Protein AF-A0A349K2Y4-F1 (afdb_monomer)

Foldseek 3Di:
DVLLVVVLVVVVCCCVVVVNVLDADEAEAQEPQDDDPVNVVNNVSRLCSQVVDLRHYYAYQPPFAWDDDPNDTDRDNDGDPVSVVQRVVLRVVQNVCSVVVHDGDSVRRDD

Secondary structure (DSSP, 8-state):
-HHHHHHHHHHHHHHHHTT-TT--EEEEPP-SS--SHHHHHHHHHHHHHHHHSTTEEEE--TTS-EEEETTEEEE-SS--HHHHHHHHHHHHHHHHHHHTTPPPPTTS---

Structure (mmCIF, N/CA/C/O backbone):
data_AF-A0A349K2Y4-F1
#
_entry.id   AF-A0A349K2Y4-F1
#
loop_
_atom_site.group_PDB
_atom_site.id
_atom_site.type_symbol
_atom_site.label_atom_id
_atom_site.label_alt_id
_atom_site.label_comp_id
_atom_site.label_asym_id
_atom_site.label_entity_id
_atom_site.label_seq_id
_atom_site.pdbx_PDB_ins_code
_atom_site.Cartn_x
_atom_site.Cartn_y
_atom_site.Cartn_z
_atom_site.occupancy
_atom_site.B_iso_or_equiv
_atom_site.auth_seq_id
_atom_site.auth_comp_id
_atom_site.auth_asym_id
_atom_site.auth_atom_id
_atom_site.pdbx_PDB_model_num
ATOM 1 N N . ALA A 1 1 ? 5.258 14.517 6.619 1.00 65.19 1 ALA A N 1
ATOM 2 C CA . ALA A 1 1 ? 5.218 15.006 5.220 1.00 65.19 1 ALA A CA 1
ATOM 3 C C . ALA A 1 1 ? 3.767 15.081 4.756 1.00 65.19 1 ALA A C 1
ATOM 5 O O . ALA A 1 1 ? 2.965 14.299 5.253 1.00 65.19 1 ALA A O 1
ATOM 6 N N . ALA A 1 2 ? 3.440 15.961 3.802 1.00 90.44 2 ALA A N 1
ATOM 7 C CA . ALA A 1 2 ? 2.064 16.189 3.337 1.00 90.44 2 ALA A CA 1
ATOM 8 C C . ALA A 1 2 ? 1.323 14.908 2.895 1.00 90.44 2 ALA A C 1
ATOM 10 O O . ALA A 1 2 ? 0.111 14.820 3.060 1.00 90.44 2 ALA A O 1
ATOM 11 N N . TYR A 1 3 ? 2.038 13.893 2.390 1.00 96.62 3 TYR A N 1
ATOM 12 C CA . TYR A 1 3 ? 1.440 12.626 1.955 1.00 96.62 3 TYR A CA 1
ATOM 13 C C . TYR A 1 3 ? 0.782 11.840 3.102 1.00 96.62 3 TYR A C 1
ATOM 15 O O . TYR A 1 3 ? -0.351 11.390 2.960 1.00 96.62 3 TYR A O 1
ATOM 23 N N . GLU A 1 4 ? 1.471 11.685 4.239 1.00 97.44 4 GLU A N 1
ATOM 24 C CA . GLU A 1 4 ? 0.961 10.920 5.389 1.00 97.44 4 GLU A CA 1
ATOM 25 C C . GLU A 1 4 ? -0.336 11.533 5.929 1.00 97.44 4 GLU A C 1
ATOM 27 O O . GLU A 1 4 ? -1.336 10.837 6.096 1.00 97.44 4 GLU A O 1
ATOM 32 N N . GLU A 1 5 ? -0.324 12.847 6.161 1.00 97.56 5 GLU A N 1
ATOM 33 C CA . GLU A 1 5 ? -1.476 13.595 6.667 1.00 97.56 5 GLU A CA 1
ATOM 34 C C . GLU A 1 5 ? -2.642 13.561 5.674 1.00 97.56 5 GLU A C 1
ATOM 36 O O . GLU A 1 5 ? -3.782 13.297 6.064 1.00 97.56 5 GLU A O 1
ATOM 41 N N . SER A 1 6 ? -2.356 13.739 4.380 1.00 98.19 6 SER A N 1
ATOM 42 C CA . SER A 1 6 ? -3.374 13.677 3.326 1.00 98.19 6 SER A CA 1
ATOM 43 C C . SER A 1 6 ? -4.009 12.290 3.235 1.00 98.19 6 SER A C 1
ATOM 45 O O . SER A 1 6 ? -5.228 12.180 3.123 1.00 98.19 6 SER A O 1
ATOM 47 N N . MET A 1 7 ? -3.214 11.219 3.339 1.00 98.25 7 MET A N 1
ATOM 48 C CA . MET A 1 7 ? -3.723 9.847 3.303 1.00 98.25 7 MET A CA 1
ATOM 49 C C . MET A 1 7 ? -4.563 9.518 4.546 1.00 98.25 7 MET A C 1
ATOM 51 O O . MET A 1 7 ? -5.652 8.960 4.416 1.00 98.25 7 MET A O 1
ATOM 55 N N . LYS A 1 8 ? -4.113 9.914 5.747 1.00 98.31 8 LYS A N 1
ATOM 56 C CA . LYS A 1 8 ? -4.899 9.771 6.989 1.00 98.31 8 LYS A CA 1
ATOM 57 C C . LYS A 1 8 ? -6.228 10.527 6.894 1.00 98.31 8 LYS A C 1
ATOM 59 O O . LYS A 1 8 ? -7.271 9.979 7.247 1.00 98.31 8 LYS A O 1
ATOM 64 N N . THR A 1 9 ? -6.201 11.744 6.354 1.00 98.31 9 THR A N 1
ATOM 65 C CA . THR A 1 9 ? -7.397 12.570 6.135 1.00 98.31 9 THR A CA 1
ATOM 66 C C . THR A 1 9 ? -8.355 11.924 5.136 1.00 98.31 9 THR A C 1
ATOM 68 O O . THR A 1 9 ? -9.553 11.853 5.402 1.00 98.31 9 THR A O 1
ATOM 71 N N . LEU A 1 10 ? -7.847 11.384 4.023 1.00 98.50 10 LEU A N 1
ATOM 72 C CA . LEU A 1 10 ? -8.656 10.654 3.044 1.00 98.50 10 LEU A CA 1
ATOM 73 C C . LEU A 1 10 ? -9.372 9.458 3.686 1.00 98.50 10 LEU A C 1
ATOM 75 O O . LEU A 1 10 ? -10.582 9.313 3.527 1.00 98.50 10 LEU A O 1
ATOM 79 N N . ILE A 1 11 ? -8.650 8.626 4.440 1.00 98.62 11 ILE A N 1
ATOM 80 C CA . ILE A 1 11 ? -9.223 7.453 5.116 1.00 98.62 11 ILE A CA 1
ATOM 81 C C . ILE A 1 11 ? -10.293 7.881 6.131 1.00 98.62 11 ILE A C 1
ATOM 83 O O . ILE A 1 11 ? -11.373 7.287 6.175 1.00 98.62 11 ILE A O 1
ATOM 87 N N . ALA A 1 12 ? -10.027 8.924 6.924 1.00 98.50 12 ALA A N 1
ATOM 88 C CA . ALA A 1 12 ? -10.984 9.457 7.892 1.00 98.50 12 ALA A CA 1
ATOM 89 C C . ALA A 1 12 ? -12.261 9.983 7.215 1.00 98.50 12 ALA A C 1
ATOM 91 O O . ALA A 1 12 ? -13.366 9.660 7.659 1.00 98.50 12 ALA A O 1
ATOM 92 N N . ASN A 1 13 ? -12.118 10.725 6.113 1.00 98.69 13 ASN A N 1
ATOM 93 C CA . ASN A 1 13 ? -13.246 11.228 5.331 1.00 98.69 13 ASN A CA 1
ATOM 94 C C . ASN A 1 13 ? -14.063 10.080 4.731 1.00 98.69 13 ASN A C 1
ATOM 96 O O . ASN A 1 13 ? -15.276 10.054 4.908 1.00 98.69 13 ASN A O 1
ATOM 100 N N . LEU A 1 14 ? -13.423 9.068 4.132 1.00 98.69 14 LEU A N 1
ATOM 101 C CA . LEU A 1 14 ? -14.131 7.901 3.593 1.00 98.69 14 LEU A CA 1
ATOM 102 C C . LEU A 1 14 ? -14.916 7.152 4.678 1.00 98.69 14 LEU A C 1
ATOM 104 O O . LEU A 1 14 ? -16.081 6.819 4.473 1.00 98.69 14 LEU A O 1
ATOM 108 N N . ARG A 1 15 ? -14.324 6.926 5.858 1.00 98.69 15 ARG A N 1
ATOM 109 C CA . ARG A 1 15 ? -15.026 6.297 6.992 1.00 98.69 15 ARG A CA 1
ATOM 110 C C . ARG A 1 15 ? -16.251 7.098 7.428 1.00 98.69 15 ARG A C 1
ATOM 112 O O . ARG A 1 15 ? -17.290 6.506 7.716 1.00 98.69 15 ARG A O 1
ATOM 119 N N . LYS A 1 16 ? -16.130 8.426 7.491 1.00 98.62 16 LYS A N 1
ATOM 120 C CA . LYS A 1 16 ? -17.219 9.330 7.875 1.00 98.62 16 LYS A CA 1
ATOM 121 C C . LYS A 1 16 ? -18.328 9.343 6.823 1.00 98.62 16 LYS A C 1
ATOM 123 O O . LYS A 1 16 ? -19.48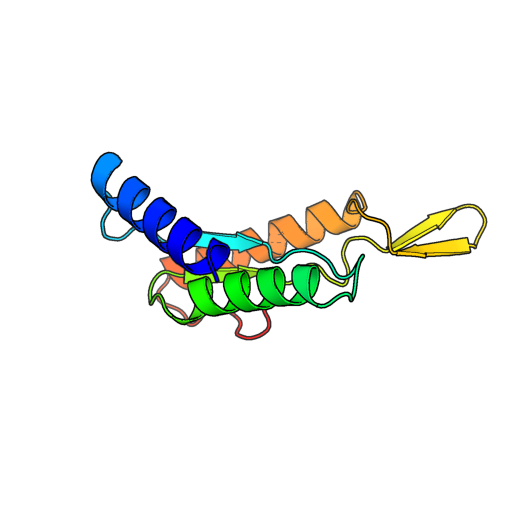3 9.083 7.156 1.00 98.62 16 LYS A O 1
ATOM 128 N N . ASP A 1 17 ? -17.976 9.619 5.57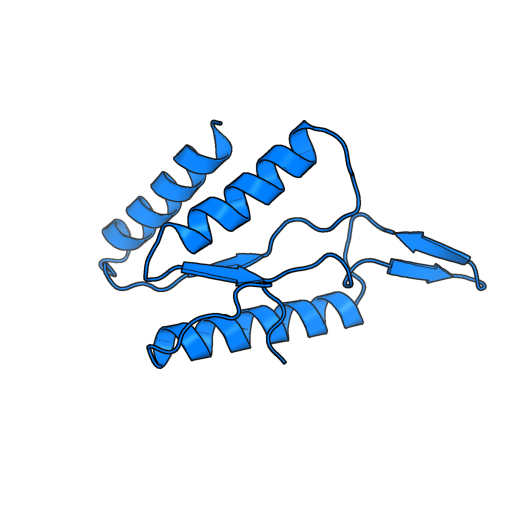4 1.00 98.75 17 ASP A N 1
ATOM 129 C CA . ASP A 1 17 ? -18.931 9.889 4.499 1.00 98.75 17 ASP A CA 1
ATOM 130 C C . ASP A 1 17 ? -19.672 8.616 4.069 1.00 98.75 17 ASP A C 1
ATOM 132 O O . ASP A 1 17 ? -20.871 8.657 3.795 1.00 98.75 17 ASP A O 1
ATOM 136 N N . LEU A 1 18 ? -19.001 7.459 4.122 1.00 98.56 18 LEU A N 1
ATOM 137 C CA . LEU A 1 18 ? -19.619 6.149 3.891 1.00 98.56 18 LEU A CA 1
ATOM 138 C C . LEU A 1 18 ? -20.315 5.576 5.137 1.00 98.56 18 LEU A C 1
ATOM 140 O O . LEU A 1 18 ? -20.848 4.469 5.080 1.00 98.56 18 LEU A O 1
ATOM 144 N N . LYS A 1 19 ? -20.309 6.296 6.271 1.00 98.44 19 LYS A N 1
ATOM 145 C CA . LYS A 1 19 ? -20.836 5.833 7.570 1.00 98.44 19 LYS A CA 1
ATOM 146 C C . LYS A 1 19 ? -20.264 4.470 7.994 1.00 98.44 19 LYS A C 1
ATOM 148 O O . LYS A 1 19 ? -20.959 3.642 8.580 1.00 98.44 19 LYS A O 1
ATOM 153 N N . ALA A 1 20 ? -18.983 4.248 7.714 1.00 98.25 20 ALA A N 1
ATOM 154 C CA . ALA A 1 20 ? -18.273 2.994 7.934 1.00 98.25 20 ALA A CA 1
ATOM 155 C C . ALA A 1 20 ? -17.058 3.197 8.865 1.00 98.25 20 ALA A C 1
ATOM 157 O O . ALA A 1 20 ? -15.913 3.042 8.434 1.00 98.25 20 ALA A O 1
ATOM 158 N N . PRO A 1 21 ? -17.254 3.515 10.162 1.00 97.19 21 PRO A N 1
ATOM 159 C CA . PRO A 1 21 ? -16.146 3.773 11.091 1.00 97.19 21 PRO A CA 1
ATOM 160 C C . PRO A 1 21 ? -15.222 2.559 11.290 1.00 97.19 21 PRO A C 1
ATOM 162 O O . PRO A 1 21 ? -14.052 2.721 11.623 1.00 97.19 21 PRO A O 1
ATOM 165 N N . GLY A 1 22 ? -15.731 1.343 11.058 1.00 97.19 22 GLY A N 1
ATOM 166 C CA . GLY A 1 22 ? -14.970 0.092 11.114 1.00 97.19 22 GLY A CA 1
ATOM 167 C C . GLY A 1 22 ? -14.337 -0.339 9.789 1.00 97.19 22 GLY A C 1
ATOM 168 O O . GLY A 1 22 ? -13.888 -1.479 9.703 1.00 97.19 22 GLY A O 1
ATOM 169 N N . MET A 1 23 ? -14.335 0.515 8.756 1.00 98.50 23 MET A N 1
ATOM 170 C CA . MET A 1 23 ? -13.786 0.169 7.445 1.00 98.50 23 MET A CA 1
ATOM 171 C C . MET A 1 23 ? -12.293 -0.165 7.550 1.00 98.50 23 MET A C 1
ATOM 173 O O . MET A 1 23 ? -11.471 0.675 7.943 1.00 98.50 23 MET A O 1
ATOM 177 N N . ASN A 1 24 ? -11.975 -1.400 7.166 1.00 98.69 24 ASN A N 1
ATOM 178 C CA . ASN A 1 24 ? -10.618 -1.867 6.924 1.00 98.69 24 ASN A CA 1
ATOM 179 C C . ASN A 1 24 ? -10.086 -1.277 5.614 1.00 98.69 24 ASN A C 1
ATOM 181 O O . ASN A 1 24 ? -10.855 -1.055 4.678 1.00 98.69 24 ASN A O 1
ATOM 185 N N . PHE A 1 25 ? -8.776 -1.075 5.520 1.00 98.81 25 PHE A N 1
ATOM 186 C CA . PHE A 1 25 ? -8.127 -0.669 4.275 1.00 98.81 25 PHE A CA 1
ATOM 187 C C . PHE A 1 25 ? -6.795 -1.395 4.085 1.00 98.81 25 PHE A C 1
ATOM 189 O O . PHE A 1 25 ? -6.137 -1.786 5.049 1.00 98.81 25 PHE A O 1
ATOM 196 N N . VAL A 1 26 ? -6.387 -1.551 2.825 1.00 98.81 26 VAL A N 1
ATOM 197 C CA . VAL A 1 26 ? -5.076 -2.097 2.463 1.00 98.81 26 VAL A CA 1
ATOM 198 C C . VAL A 1 26 ? -4.412 -1.161 1.459 1.00 98.81 26 VAL A C 1
ATOM 200 O O . VAL A 1 26 ? -4.998 -0.857 0.423 1.00 98.81 26 VAL A O 1
ATOM 203 N N . ILE A 1 27 ? -3.198 -0.699 1.760 1.00 98.81 27 ILE A N 1
ATOM 204 C CA . ILE A 1 27 ? -2.411 0.165 0.869 1.00 98.81 27 ILE A CA 1
ATOM 205 C C . ILE A 1 27 ? -1.437 -0.693 0.056 1.00 98.81 27 ILE A C 1
ATOM 207 O O . ILE A 1 27 ? -0.643 -1.440 0.622 1.00 98.81 27 ILE A O 1
ATOM 211 N N . GLY A 1 28 ? -1.436 -0.561 -1.270 1.00 98.56 28 GLY A N 1
ATOM 212 C CA . GLY A 1 28 ? -0.299 -1.008 -2.077 1.00 98.56 28 GLY A CA 1
ATOM 213 C C . GLY A 1 28 ? 0.837 -0.001 -1.964 1.00 98.56 28 GLY A C 1
ATOM 214 O O . GLY A 1 28 ? 0.650 1.158 -2.338 1.00 98.56 28 GLY A O 1
ATOM 215 N N . ARG A 1 29 ? 1.994 -0.412 -1.435 1.00 98.31 29 ARG A N 1
ATOM 216 C CA . ARG A 1 29 ? 3.168 0.468 -1.401 1.00 98.31 29 ARG A CA 1
ATOM 217 C C . ARG A 1 29 ? 3.664 0.703 -2.834 1.00 98.31 29 ARG A C 1
ATOM 219 O O . ARG A 1 29 ? 3.548 -0.194 -3.667 1.00 98.31 29 ARG A O 1
ATOM 226 N N . LEU A 1 30 ? 4.206 1.883 -3.136 1.00 97.44 30 LEU A N 1
ATOM 227 C CA . LEU A 1 30 ? 4.920 2.120 -4.399 1.00 97.44 30 LEU A CA 1
ATOM 228 C C . LEU A 1 30 ? 6.036 1.078 -4.583 1.00 97.44 30 LEU A C 1
ATOM 230 O O . LEU A 1 30 ? 6.705 0.745 -3.601 1.00 97.44 30 LEU A O 1
ATOM 234 N N . CYS A 1 31 ? 6.243 0.606 -5.820 1.00 97.25 31 CYS A N 1
ATOM 235 C CA . CYS A 1 31 ? 7.315 -0.337 -6.171 1.00 97.25 31 CYS A CA 1
ATOM 236 C C . CYS A 1 31 ? 8.705 0.295 -6.050 1.00 97.25 31 CYS A C 1
ATOM 238 O O . CYS A 1 31 ? 8.849 1.472 -5.705 1.00 97.25 31 CYS A O 1
ATOM 240 N N . ASP A 1 32 ? 9.744 -0.500 -6.270 1.00 97.31 32 ASP A N 1
ATOM 241 C CA . ASP A 1 32 ? 11.153 -0.146 -6.074 1.00 97.31 32 ASP A CA 1
ATOM 242 C C . ASP A 1 32 ? 11.812 0.547 -7.279 1.00 97.31 32 ASP A C 1
ATOM 244 O O . ASP A 1 32 ? 13.017 0.784 -7.256 1.00 97.31 32 ASP A O 1
ATOM 248 N N . HIS A 1 33 ? 11.022 0.956 -8.282 1.00 97.31 33 HIS A N 1
ATOM 249 C CA . HIS A 1 33 ? 11.512 1.592 -9.513 1.00 97.31 33 HIS A CA 1
ATOM 250 C C . HIS A 1 33 ? 12.471 2.761 -9.305 1.00 97.31 33 HIS A C 1
ATOM 252 O O . HIS A 1 33 ? 13.450 2.908 -10.039 1.00 97.31 33 HIS A O 1
ATOM 258 N N . LEU A 1 34 ? 12.207 3.596 -8.304 1.00 96.38 34 LEU A N 1
ATOM 259 C CA . LEU A 1 34 ? 13.074 4.709 -7.943 1.00 96.38 34 LEU A CA 1
ATOM 260 C C . LEU A 1 34 ? 13.557 4.548 -6.501 1.00 96.38 34 LEU A C 1
ATOM 262 O O . LEU A 1 34 ? 12.859 4.013 -5.646 1.00 96.38 34 LEU A O 1
ATOM 266 N N . SER A 1 35 ? 14.752 5.065 -6.217 1.00 93.44 35 SER A N 1
ATOM 267 C CA . SER A 1 35 ? 15.381 4.990 -4.889 1.00 93.44 35 SER A CA 1
ATOM 268 C C . SER A 1 35 ? 15.738 6.359 -4.300 1.00 93.44 35 SER A C 1
ATOM 270 O O . SER A 1 35 ? 16.421 6.443 -3.279 1.00 93.44 35 SER A O 1
ATOM 272 N N . HIS A 1 36 ? 15.279 7.453 -4.917 1.00 96.12 36 HIS A N 1
ATOM 273 C CA . HIS A 1 36 ? 15.557 8.801 -4.423 1.00 96.12 36 HIS A CA 1
ATOM 274 C C . HIS A 1 36 ? 14.713 9.153 -3.186 1.00 96.12 36 HIS A C 1
ATOM 276 O O . HIS A 1 36 ? 13.651 8.582 -2.932 1.00 96.12 36 HIS A O 1
ATOM 282 N N . GLN A 1 37 ? 15.169 10.158 -2.432 1.00 96.44 37 GLN A N 1
ATOM 283 C CA . GLN A 1 37 ? 14.618 10.528 -1.122 1.00 96.44 37 GLN A CA 1
ATOM 284 C C . GLN A 1 37 ? 13.094 10.718 -1.123 1.00 96.44 37 GLN A C 1
ATOM 286 O O . GLN A 1 37 ? 12.412 10.212 -0.240 1.00 96.44 37 GLN A O 1
ATOM 291 N N . GLN A 1 38 ? 12.547 11.434 -2.108 1.00 95.88 38 GLN A N 1
ATOM 292 C CA . GLN A 1 38 ? 11.105 11.700 -2.178 1.00 95.88 38 GLN A CA 1
ATOM 293 C C . GLN A 1 38 ? 10.272 10.435 -2.442 1.00 95.88 38 GLN A C 1
ATOM 295 O O . GLN A 1 38 ? 9.200 10.293 -1.860 1.00 95.88 38 GLN A O 1
ATOM 300 N N . TRP A 1 39 ? 10.764 9.507 -3.269 1.00 97.38 39 TRP A N 1
ATOM 301 C CA . TRP A 1 39 ? 10.082 8.239 -3.537 1.00 97.38 39 TRP A CA 1
ATOM 302 C C . TRP A 1 39 ? 10.026 7.375 -2.276 1.00 97.38 39 TRP A C 1
ATOM 304 O O . TRP A 1 39 ? 8.956 6.923 -1.864 1.00 97.38 39 TRP A O 1
ATOM 314 N N . ASN A 1 40 ? 11.167 7.247 -1.595 1.00 96.88 40 ASN A N 1
ATOM 315 C CA . ASN A 1 40 ? 11.258 6.512 -0.336 1.00 96.88 40 ASN A CA 1
ATOM 316 C C . ASN A 1 40 ? 10.423 7.167 0.770 1.00 96.88 40 ASN A C 1
ATOM 318 O O . ASN A 1 40 ? 9.729 6.465 1.494 1.00 96.88 40 ASN A O 1
ATOM 322 N N . ALA A 1 41 ? 10.374 8.501 0.838 1.00 97.31 41 ALA A N 1
ATOM 323 C CA . ALA A 1 41 ? 9.533 9.202 1.806 1.00 97.31 41 ALA A CA 1
ATOM 324 C C . ALA A 1 41 ? 8.034 8.885 1.633 1.00 97.31 41 ALA A C 1
ATOM 326 O O . ALA A 1 41 ? 7.308 8.792 2.623 1.00 97.31 41 ALA A O 1
ATOM 327 N N . VAL A 1 42 ? 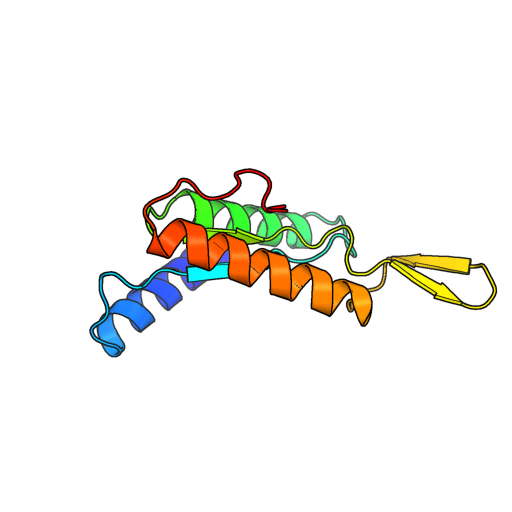7.556 8.698 0.395 1.00 97.88 42 VAL A N 1
ATOM 328 C CA . VAL A 1 42 ? 6.174 8.256 0.140 1.00 97.88 42 VAL A CA 1
ATOM 329 C C . VAL A 1 42 ? 5.990 6.782 0.507 1.00 97.88 42 VAL A C 1
ATOM 331 O O . VAL A 1 42 ? 5.001 6.452 1.161 1.00 97.88 42 VAL A O 1
ATOM 334 N N . ARG A 1 43 ? 6.943 5.908 0.151 1.00 98.12 43 ARG A N 1
ATOM 335 C CA . ARG A 1 43 ? 6.931 4.480 0.527 1.00 98.12 43 ARG A CA 1
ATOM 336 C C . ARG A 1 43 ? 6.845 4.299 2.044 1.00 98.12 43 ARG A C 1
ATOM 338 O O . ARG A 1 43 ? 5.991 3.554 2.523 1.00 98.12 43 ARG A O 1
ATOM 345 N N . ASP A 1 44 ? 7.667 5.027 2.793 1.00 98.06 44 ASP A N 1
ATOM 346 C CA . ASP A 1 44 ? 7.691 4.993 4.256 1.00 98.06 44 ASP A CA 1
ATOM 347 C C . ASP A 1 44 ? 6.376 5.510 4.842 1.00 98.06 44 ASP A C 1
ATOM 349 O O . ASP A 1 44 ? 5.805 4.886 5.737 1.00 98.06 44 ASP A O 1
ATOM 353 N N . ALA A 1 45 ? 5.840 6.608 4.296 1.00 98.50 45 ALA A N 1
ATOM 354 C CA . ALA A 1 45 ? 4.549 7.139 4.717 1.00 98.50 45 ALA A CA 1
ATOM 355 C C . ALA A 1 45 ? 3.405 6.138 4.474 1.00 98.50 45 ALA A C 1
ATOM 357 O O . ALA A 1 45 ? 2.567 5.959 5.352 1.00 98.50 45 ALA A O 1
ATOM 358 N N . GLN A 1 46 ? 3.368 5.450 3.329 1.00 98.69 46 GLN A N 1
ATOM 359 C CA . GLN A 1 46 ? 2.353 4.429 3.029 1.00 98.69 46 GLN A CA 1
ATOM 360 C C . GLN A 1 46 ? 2.373 3.280 4.047 1.00 98.69 46 GLN A C 1
ATOM 362 O O . GLN A 1 46 ? 1.323 2.906 4.572 1.00 98.69 46 GLN A O 1
ATOM 367 N N . VAL A 1 47 ? 3.563 2.758 4.365 1.00 98.69 47 VAL A N 1
ATOM 368 C CA . VAL A 1 47 ? 3.735 1.701 5.375 1.00 98.69 47 VAL A CA 1
ATOM 369 C C . VAL A 1 47 ? 3.345 2.210 6.761 1.00 98.69 47 VAL A C 1
ATOM 371 O O . VAL A 1 47 ? 2.625 1.531 7.492 1.00 98.69 47 VAL A O 1
ATOM 374 N N . LYS A 1 48 ? 3.773 3.425 7.122 1.00 98.50 48 LYS A N 1
ATOM 375 C CA . LYS A 1 48 ? 3.473 4.025 8.423 1.00 98.50 48 LYS A CA 1
ATOM 376 C C . LYS A 1 48 ? 1.973 4.240 8.625 1.00 98.50 48 LYS A C 1
ATOM 378 O O . LYS A 1 48 ? 1.455 3.859 9.667 1.00 98.50 48 LYS A O 1
ATOM 383 N N . VAL A 1 49 ? 1.265 4.800 7.640 1.00 98.62 49 VAL A N 1
ATOM 384 C CA . VAL A 1 49 ? -0.195 5.002 7.714 1.00 98.62 49 VAL A CA 1
ATOM 385 C C . VAL A 1 49 ? -0.921 3.681 7.948 1.00 98.62 49 VAL A C 1
ATOM 387 O O . VAL A 1 49 ? -1.823 3.630 8.778 1.00 98.62 49 VAL A O 1
ATOM 390 N N . ALA A 1 50 ? -0.524 2.620 7.243 1.00 98.62 50 ALA A N 1
ATOM 391 C CA . ALA A 1 50 ? -1.116 1.301 7.421 1.00 98.62 50 ALA A CA 1
ATOM 392 C C . ALA A 1 50 ? -0.828 0.703 8.807 1.00 98.62 50 ALA A C 1
ATOM 394 O O . ALA A 1 50 ? -1.732 0.146 9.415 1.00 98.62 50 ALA A O 1
ATOM 395 N N . ASN A 1 51 ? 0.404 0.829 9.309 1.00 98.38 51 ASN A N 1
ATOM 396 C CA . ASN A 1 51 ? 0.805 0.257 10.599 1.00 98.38 51 ASN A CA 1
ATOM 397 C C . ASN A 1 51 ? 0.265 1.033 11.813 1.00 98.38 51 ASN A C 1
ATOM 399 O O . ASN A 1 51 ? 0.057 0.436 12.867 1.00 98.38 51 ASN A O 1
ATOM 403 N N . ASP A 1 52 ? 0.066 2.347 11.686 1.00 97.94 52 ASP A N 1
ATOM 404 C CA . ASP A 1 52 ? -0.463 3.201 12.758 1.00 97.94 52 ASP A CA 1
ATOM 405 C C . ASP A 1 52 ? -1.977 3.003 12.990 1.00 97.94 52 ASP A C 1
ATOM 407 O O . ASP A 1 52 ? -2.495 3.422 14.026 1.00 97.94 52 ASP A O 1
ATOM 411 N N . ASP A 1 53 ? -2.709 2.422 12.032 1.00 98.19 53 ASP A N 1
ATOM 412 C CA . ASP A 1 53 ? -4.160 2.237 12.109 1.00 98.19 53 ASP A CA 1
ATOM 413 C C . ASP A 1 53 ? -4.509 0.765 12.401 1.00 98.19 53 ASP A C 1
ATOM 415 O O . ASP A 1 53 ? -4.124 -0.119 11.636 1.00 98.19 53 ASP A O 1
ATOM 419 N N . PRO A 1 54 ? -5.289 0.453 13.455 1.00 97.12 54 PRO A N 1
ATOM 420 C CA . PRO A 1 54 ? -5.633 -0.931 13.804 1.00 97.12 54 PRO A CA 1
ATOM 421 C C . PRO A 1 54 ? -6.503 -1.649 12.755 1.00 97.12 54 PRO A C 1
ATOM 423 O O . PRO A 1 54 ? -6.729 -2.853 12.862 1.00 97.12 54 PRO A O 1
ATOM 426 N N . ARG A 1 55 ? -7.030 -0.924 11.764 1.00 98.31 55 ARG A N 1
ATOM 427 C CA . ARG A 1 55 ? -7.820 -1.439 10.634 1.00 98.31 55 ARG A CA 1
ATOM 428 C C . ARG A 1 55 ? -7.033 -1.369 9.315 1.00 98.31 55 ARG A C 1
ATOM 430 O O . ARG A 1 55 ? -7.622 -1.547 8.246 1.00 98.31 55 ARG A O 1
ATOM 437 N N . GLY A 1 56 ? -5.744 -1.044 9.380 1.00 98.56 56 GLY A N 1
ATOM 438 C CA . GLY A 1 56 ? -4.858 -0.876 8.239 1.00 98.56 56 GLY A CA 1
ATOM 439 C C . GLY A 1 56 ? -3.959 -2.085 7.998 1.00 98.56 56 GLY A C 1
ATOM 440 O O . GLY A 1 56 ? -3.532 -2.785 8.915 1.00 98.56 56 GLY A O 1
ATOM 441 N N . ALA A 1 57 ? -3.651 -2.322 6.728 1.00 98.81 57 ALA A N 1
ATOM 442 C CA . ALA A 1 57 ? -2.570 -3.198 6.294 1.00 98.81 57 ALA A CA 1
ATOM 443 C C . ALA A 1 57 ? -1.924 -2.637 5.023 1.00 98.81 57 ALA A C 1
ATOM 445 O O . ALA A 1 57 ? -2.438 -1.706 4.397 1.00 98.81 57 ALA A O 1
ATOM 446 N N . TRP A 1 58 ? -0.795 -3.210 4.618 1.00 98.88 58 TRP A N 1
ATOM 447 C CA . TRP A 1 58 ? -0.130 -2.842 3.373 1.00 98.88 58 TRP A CA 1
ATOM 448 C C . TRP A 1 58 ? 0.372 -4.073 2.619 1.00 98.88 58 TRP A C 1
ATOM 450 O O . TRP A 1 58 ? 0.565 -5.141 3.206 1.00 98.88 58 TRP A O 1
ATOM 460 N N . ALA A 1 59 ? 0.553 -3.927 1.311 1.00 98.81 59 ALA A N 1
ATOM 461 C CA . ALA A 1 59 ? 1.126 -4.938 0.438 1.00 98.81 59 ALA A CA 1
ATOM 462 C C . ALA A 1 59 ? 2.417 -4.408 -0.196 1.00 98.81 59 ALA A C 1
ATOM 464 O O . ALA A 1 59 ? 2.457 -3.292 -0.720 1.00 98.81 59 ALA A O 1
ATOM 465 N N . ASP A 1 60 ? 3.458 -5.227 -0.123 1.00 98.69 60 ASP A N 1
ATOM 466 C CA . ASP A 1 60 ? 4.745 -5.010 -0.769 1.00 98.69 60 ASP A CA 1
ATOM 467 C C . ASP A 1 60 ? 4.637 -5.306 -2.270 1.00 98.69 60 ASP A C 1
ATOM 469 O O . ASP A 1 60 ? 3.888 -6.200 -2.681 1.00 98.69 60 ASP A O 1
ATOM 473 N N . THR A 1 61 ? 5.367 -4.544 -3.080 1.00 98.44 61 THR A N 1
ATOM 474 C CA . THR A 1 61 ? 5.281 -4.562 -4.550 1.00 98.44 61 THR A CA 1
ATOM 475 C C . THR A 1 61 ? 6.654 -4.558 -5.227 1.00 98.44 61 THR A C 1
ATOM 477 O O . THR A 1 61 ? 6.723 -4.448 -6.448 1.00 98.44 61 THR A O 1
ATOM 480 N N . ASP A 1 62 ? 7.744 -4.701 -4.470 1.00 98.06 62 ASP A N 1
ATOM 481 C CA . ASP A 1 62 ? 9.111 -4.582 -5.006 1.00 98.06 62 ASP A CA 1
ATOM 482 C C . ASP A 1 62 ? 9.472 -5.716 -5.983 1.00 98.06 62 ASP A C 1
ATOM 484 O O . ASP A 1 62 ? 10.385 -5.589 -6.777 1.00 98.06 62 ASP A O 1
ATOM 488 N N . ASP A 1 63 ? 8.756 -6.838 -5.947 1.00 97.25 63 ASP A N 1
ATOM 489 C CA . ASP A 1 63 ? 8.959 -7.993 -6.829 1.00 97.25 63 ASP A CA 1
ATOM 490 C C . ASP A 1 63 ? 7.875 -8.107 -7.917 1.00 97.25 63 ASP A C 1
ATOM 492 O O . ASP A 1 63 ? 7.575 -9.201 -8.396 1.00 97.25 63 ASP A O 1
ATOM 496 N N . THR A 1 64 ? 7.249 -6.986 -8.297 1.00 98.12 64 THR A N 1
ATOM 497 C CA . THR A 1 64 ? 6.095 -6.986 -9.221 1.00 98.12 64 THR A CA 1
ATOM 498 C C . THR A 1 64 ? 6.361 -6.318 -10.573 1.00 98.12 64 THR A C 1
ATOM 500 O O . THR A 1 64 ? 5.524 -6.398 -11.472 1.00 98.12 64 THR A O 1
ATOM 503 N N . ASN A 1 65 ? 7.511 -5.674 -10.762 1.00 98.06 65 ASN A N 1
ATOM 504 C CA . ASN A 1 65 ? 7.782 -4.770 -11.887 1.00 98.06 65 ASN A CA 1
ATOM 505 C C . ASN A 1 65 ? 9.047 -5.092 -12.693 1.00 98.06 65 ASN A C 1
ATOM 507 O O . ASN A 1 65 ? 9.352 -4.375 -13.648 1.00 98.06 65 ASN A O 1
ATOM 511 N N . ASP A 1 66 ? 9.744 -6.183 -12.380 1.00 97.25 66 ASP A N 1
ATOM 512 C CA . ASP A 1 66 ? 10.857 -6.654 -13.201 1.00 97.25 66 ASP A CA 1
ATOM 513 C C . ASP A 1 66 ? 10.343 -7.239 -14.523 1.00 97.25 66 ASP A C 1
ATOM 515 O O . ASP A 1 66 ? 9.718 -8.302 -14.566 1.00 97.25 66 ASP A O 1
ATOM 519 N N . LYS A 1 67 ? 10.609 -6.532 -15.622 1.00 96.69 67 LYS A N 1
ATOM 520 C CA . LYS A 1 67 ? 10.274 -6.946 -16.988 1.00 96.69 67 LYS A CA 1
ATOM 521 C C . LYS A 1 67 ? 11.477 -7.587 -17.660 1.00 96.69 67 LYS A C 1
ATOM 523 O O . LYS A 1 67 ? 12.621 -7.256 -17.359 1.00 96.69 67 LYS A O 1
ATOM 528 N N . GLU A 1 68 ? 11.210 -8.476 -18.610 1.00 96.25 68 GLU A N 1
ATOM 529 C CA . GLU A 1 68 ? 12.233 -9.111 -19.434 1.00 96.25 68 GLU A CA 1
ATOM 530 C C . GLU A 1 68 ? 11.869 -9.015 -20.915 1.00 96.25 68 GLU A C 1
ATOM 532 O O . GLU A 1 68 ? 10.719 -9.223 -21.308 1.00 96.25 68 GLU A O 1
ATOM 537 N N . ARG A 1 69 ? 12.864 -8.695 -21.744 1.00 94.75 69 ARG A N 1
ATOM 538 C CA . ARG A 1 69 ? 12.759 -8.707 -23.202 1.00 94.75 69 ARG A CA 1
ATOM 539 C C . ARG A 1 69 ? 14.108 -9.094 -23.784 1.00 94.75 69 ARG A C 1
ATOM 541 O O . ARG A 1 69 ? 15.119 -8.495 -23.427 1.00 94.75 69 ARG A O 1
ATOM 548 N N . ASP A 1 70 ? 14.112 -10.095 -24.660 1.00 95.38 70 ASP A N 1
ATOM 549 C CA . ASP A 1 70 ? 15.319 -10.591 -25.333 1.00 95.38 70 ASP A CA 1
ATOM 550 C C . ASP A 1 70 ? 16.448 -10.956 -24.338 1.00 95.38 70 ASP A C 1
ATOM 552 O O . ASP A 1 70 ? 17.616 -10.634 -24.542 1.00 95.38 70 ASP A O 1
ATOM 556 N N . GLY A 1 71 ? 16.082 -11.576 -23.206 1.00 94.94 71 GLY A N 1
ATOM 557 C CA . GLY A 1 71 ? 17.004 -11.962 -22.129 1.00 94.94 71 GLY A CA 1
ATOM 558 C C . GLY A 1 71 ? 17.529 -10.804 -21.270 1.00 94.94 71 GLY A C 1
ATOM 559 O O . GLY A 1 71 ? 18.312 -11.025 -20.346 1.00 94.94 71 GLY A O 1
ATOM 560 N N . ARG A 1 72 ? 17.108 -9.561 -21.537 1.00 95.06 72 ARG A N 1
ATOM 561 C CA . ARG A 1 72 ? 17.475 -8.386 -20.743 1.00 95.06 72 ARG A CA 1
ATOM 562 C C . ARG A 1 72 ? 16.368 -8.042 -19.756 1.00 95.06 72 ARG A C 1
ATOM 564 O O . ARG A 1 72 ? 15.243 -7.750 -20.158 1.00 95.06 72 ARG A O 1
ATOM 571 N N . LYS A 1 73 ? 16.725 -8.010 -18.472 1.00 95.31 73 LYS A N 1
ATOM 572 C CA . LYS A 1 73 ? 15.837 -7.582 -17.387 1.00 95.31 73 LYS A CA 1
ATOM 573 C C . LYS A 1 73 ? 15.970 -6.092 -17.099 1.00 95.31 73 LYS A C 1
ATOM 575 O O . LYS A 1 73 ? 17.065 -5.535 -17.205 1.00 95.31 73 LYS A O 1
ATOM 580 N N . TRP A 1 74 ? 14.868 -5.461 -16.714 1.00 96.75 74 TRP A N 1
ATOM 581 C CA . TRP A 1 74 ? 14.871 -4.124 -16.131 1.00 96.75 74 TRP A CA 1
ATOM 582 C C . TRP A 1 74 ? 13.728 -3.969 -15.134 1.00 96.75 74 TRP A C 1
ATOM 584 O O . TRP A 1 74 ? 12.659 -4.556 -15.299 1.00 96.75 74 TRP A O 1
ATOM 594 N N . ASN A 1 75 ? 13.966 -3.146 -14.122 1.00 97.00 75 ASN A N 1
ATOM 595 C CA . ASN A 1 75 ? 12.973 -2.798 -13.124 1.00 97.00 75 ASN A CA 1
ATOM 596 C C . ASN A 1 75 ? 12.134 -1.619 -13.647 1.00 97.00 75 ASN A C 1
ATOM 598 O O . ASN A 1 75 ? 12.646 -0.513 -13.838 1.00 97.00 75 ASN A O 1
ATOM 602 N N . ASP A 1 76 ? 10.872 -1.873 -13.987 1.00 97.56 76 ASP A N 1
ATOM 603 C CA . ASP A 1 76 ? 10.011 -0.924 -14.698 1.00 97.56 76 ASP A CA 1
ATOM 604 C C . ASP A 1 76 ? 9.152 -0.079 -13.750 1.00 97.56 76 ASP A C 1
ATOM 606 O O . ASP A 1 76 ? 8.889 -0.467 -12.616 1.00 97.56 76 ASP A O 1
ATOM 610 N N . LEU A 1 77 ? 8.650 1.068 -14.216 1.00 97.38 77 LEU A N 1
ATOM 611 C CA . LEU A 1 77 ? 7.706 1.865 -13.425 1.00 97.38 77 LEU A CA 1
ATOM 612 C C . LEU A 1 77 ? 6.373 1.126 -13.210 1.00 97.38 77 LEU A C 1
ATOM 614 O O . LEU A 1 77 ? 5.739 1.285 -12.168 1.00 97.38 77 LEU A O 1
ATOM 618 N N . HIS A 1 78 ? 5.938 0.332 -14.194 1.00 97.56 78 HIS A N 1
ATOM 619 C CA . HIS A 1 78 ? 4.663 -0.383 -14.159 1.00 97.56 78 HIS A CA 1
ATOM 620 C C . HIS A 1 78 ? 4.865 -1.885 -13.977 1.00 97.56 78 HIS A C 1
ATOM 622 O O . HIS A 1 78 ? 5.813 -2.470 -14.499 1.00 97.56 78 HIS A O 1
ATOM 628 N N . TYR A 1 79 ? 3.915 -2.524 -13.296 1.00 98.25 79 TYR A N 1
ATOM 629 C CA . TYR A 1 79 ? 4.011 -3.942 -12.960 1.00 98.25 79 TYR A CA 1
ATOM 630 C C . TYR A 1 79 ? 3.892 -4.820 -14.212 1.00 98.25 79 TYR A C 1
ATOM 632 O O . TYR A 1 79 ? 3.325 -4.419 -15.238 1.00 98.25 79 TYR A O 1
ATOM 640 N N . THR A 1 80 ? 4.432 -6.034 -14.139 1.00 98.25 80 THR A N 1
ATOM 641 C CA . THR A 1 80 ? 4.139 -7.084 -15.121 1.00 98.25 80 THR A CA 1
ATOM 642 C C . THR A 1 80 ? 2.706 -7.585 -14.939 1.00 98.25 80 THR A C 1
ATOM 644 O O . THR A 1 80 ? 2.045 -7.299 -13.937 1.00 98.25 80 THR A O 1
ATOM 647 N N . LYS A 1 81 ? 2.200 -8.365 -15.900 1.00 97.94 81 LYS A N 1
ATOM 648 C CA . LYS A 1 81 ? 0.892 -9.018 -15.757 1.00 97.94 81 LYS A CA 1
ATOM 649 C C . LYS A 1 81 ? 0.882 -9.943 -14.534 1.00 97.94 81 LYS A C 1
ATOM 651 O O . LYS A 1 81 ? -0.054 -9.915 -13.740 1.00 97.94 81 LYS A O 1
ATOM 656 N N . GLU A 1 82 ? 1.944 -10.719 -14.372 1.00 98.06 82 GLU A N 1
ATOM 657 C CA . GLU A 1 82 ? 2.167 -11.635 -13.256 1.00 98.06 82 GLU A CA 1
ATOM 658 C C . GLU A 1 82 ? 2.352 -10.863 -11.940 1.00 98.06 82 GLU A C 1
ATOM 660 O O . GLU A 1 82 ? 1.836 -11.268 -10.901 1.00 98.06 82 GLU A O 1
ATOM 665 N N . GLY A 1 83 ? 3.012 -9.705 -11.990 1.00 98.19 83 GLY A N 1
ATOM 666 C CA . GLY A 1 83 ? 3.166 -8.795 -10.861 1.00 98.19 83 GLY A CA 1
ATOM 667 C C . GLY A 1 83 ? 1.842 -8.209 -10.377 1.00 98.19 83 GLY A C 1
ATOM 668 O O . GLY A 1 83 ? 1.603 -8.174 -9.171 1.00 98.19 83 GLY A O 1
ATOM 669 N N . TYR A 1 84 ? 0.940 -7.819 -11.286 1.00 98.50 84 TYR A N 1
ATOM 670 C CA . TYR A 1 84 ? -0.421 -7.408 -10.920 1.00 98.50 84 TYR A CA 1
ATOM 671 C C . TYR A 1 84 ? -1.225 -8.553 -10.289 1.00 98.50 84 TYR A C 1
ATOM 673 O O . TYR A 1 84 ? -1.945 -8.311 -9.319 1.00 98.50 84 TYR A O 1
ATOM 681 N N . ASP A 1 85 ? -1.087 -9.787 -10.787 1.00 98.62 85 ASP A N 1
ATOM 682 C CA . ASP A 1 85 ? -1.723 -10.963 -10.175 1.00 98.62 85 ASP A CA 1
ATOM 683 C C . ASP A 1 85 ? -1.205 -11.196 -8.745 1.00 98.62 85 ASP A C 1
ATOM 685 O O . ASP A 1 85 ? -1.992 -11.299 -7.799 1.00 98.62 85 ASP A O 1
ATOM 689 N N . LEU A 1 86 ? 0.118 -11.187 -8.555 1.00 98.62 86 LEU A N 1
ATOM 690 C CA . LEU A 1 86 ? 0.745 -11.330 -7.239 1.00 98.62 86 LEU A CA 1
ATOM 691 C C . LEU A 1 86 ? 0.319 -10.212 -6.278 1.00 98.62 86 LEU A C 1
ATOM 693 O O . LEU A 1 86 ? -0.068 -10.485 -5.137 1.00 98.62 86 LEU A O 1
ATOM 697 N N . PHE A 1 8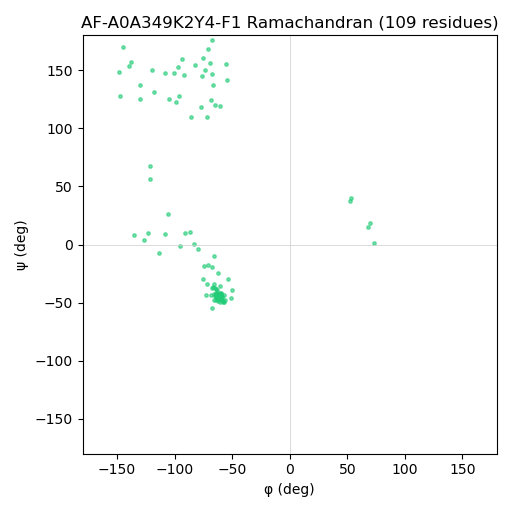7 ? 0.342 -8.960 -6.738 1.00 98.62 87 PHE A N 1
ATOM 698 C CA . PHE A 1 87 ? -0.098 -7.807 -5.959 1.00 98.62 87 PHE A CA 1
ATOM 699 C C . PHE A 1 87 ? -1.568 -7.939 -5.533 1.00 98.62 87 PHE A C 1
ATOM 701 O O . PHE A 1 87 ? -1.884 -7.766 -4.353 1.00 98.62 87 PHE A O 1
ATOM 708 N N . GLY A 1 88 ? -2.459 -8.327 -6.450 1.00 98.69 88 GLY A N 1
ATOM 709 C CA . GLY A 1 88 ? -3.874 -8.559 -6.156 1.00 98.69 88 GLY A CA 1
ATOM 710 C C . GLY A 1 88 ? -4.088 -9.635 -5.087 1.00 98.69 88 GLY A C 1
ATOM 711 O O . GLY A 1 88 ? -4.848 -9.427 -4.137 1.00 98.69 88 GLY A O 1
ATOM 712 N N . ARG A 1 89 ? -3.358 -10.756 -5.171 1.00 98.81 89 ARG A N 1
ATOM 713 C CA . ARG A 1 89 ? -3.390 -11.809 -4.137 1.00 98.81 89 ARG A CA 1
ATOM 714 C C . ARG A 1 89 ? -2.931 -11.286 -2.779 1.00 98.81 89 ARG A C 1
ATOM 716 O O . ARG A 1 89 ? -3.556 -11.603 -1.767 1.00 98.81 89 ARG A O 1
ATOM 723 N N . ARG A 1 90 ? -1.879 -10.462 -2.736 1.00 98.81 90 ARG A N 1
ATOM 724 C CA . ARG A 1 90 ? -1.392 -9.860 -1.483 1.00 98.81 90 ARG A CA 1
ATOM 725 C C . ARG A 1 90 ? -2.422 -8.928 -0.854 1.00 98.81 90 ARG A C 1
ATOM 727 O O . ARG A 1 90 ? -2.677 -9.049 0.345 1.00 98.81 90 ARG A O 1
ATOM 734 N N . LEU A 1 91 ? -3.055 -8.062 -1.649 1.00 98.81 91 LEU A N 1
ATOM 735 C CA . LEU A 1 91 ? -4.149 -7.205 -1.181 1.00 98.81 91 LEU A CA 1
ATOM 736 C C . LEU A 1 91 ? -5.292 -8.037 -0.586 1.00 98.81 91 LEU A C 1
ATOM 738 O O . LEU A 1 91 ? -5.725 -7.773 0.536 1.00 98.81 91 LEU A O 1
ATOM 742 N N . ALA A 1 92 ? -5.738 -9.071 -1.306 1.00 98.75 92 ALA A N 1
ATOM 743 C CA . ALA A 1 92 ? -6.828 -9.936 -0.865 1.00 98.75 92 ALA A CA 1
ATOM 744 C C . ALA A 1 92 ? -6.496 -10.659 0.449 1.00 98.75 92 ALA A C 1
ATOM 746 O O . ALA A 1 92 ? -7.302 -10.653 1.378 1.00 98.75 92 ALA A O 1
ATOM 747 N N . ARG A 1 93 ? -5.294 -11.232 0.572 1.00 98.75 93 ARG A N 1
ATOM 748 C CA . ARG A 1 93 ? -4.865 -11.923 1.797 1.00 98.75 93 ARG A CA 1
ATOM 749 C C . ARG A 1 93 ? -4.773 -10.979 2.996 1.00 98.75 93 ARG A C 1
ATOM 751 O O . ARG A 1 93 ? -5.249 -11.342 4.069 1.00 98.75 93 ARG A O 1
ATOM 758 N N . GLN A 1 94 ? -4.225 -9.770 2.831 1.00 98.75 94 GLN A N 1
ATOM 759 C CA . GLN A 1 94 ? -4.222 -8.777 3.914 1.00 98.75 94 GLN A CA 1
ATOM 760 C C . GLN A 1 94 ? -5.646 -8.388 4.328 1.00 98.75 94 GLN A C 1
ATOM 762 O O . GLN A 1 94 ? -5.952 -8.347 5.519 1.00 98.75 94 GLN A O 1
ATOM 767 N N . ALA A 1 95 ? -6.532 -8.152 3.357 1.00 98.69 95 ALA A N 1
ATOM 768 C CA . ALA A 1 95 ? -7.924 -7.814 3.632 1.00 98.69 95 ALA A CA 1
ATOM 769 C C . ALA A 1 95 ? -8.640 -8.938 4.400 1.00 98.69 95 ALA A C 1
ATOM 771 O O . ALA A 1 95 ? -9.326 -8.666 5.383 1.00 98.69 95 ALA A O 1
ATOM 772 N N . VAL A 1 96 ? -8.434 -10.201 4.008 1.00 98.62 96 VAL A N 1
ATOM 773 C CA . VAL A 1 96 ? -8.990 -11.368 4.712 1.00 98.62 96 VAL A CA 1
ATOM 774 C C . VAL A 1 96 ? -8.495 -11.434 6.157 1.00 98.62 96 VAL A C 1
ATOM 776 O O . VAL A 1 96 ? -9.315 -11.640 7.051 1.00 98.62 96 VAL A O 1
ATOM 779 N N . LYS A 1 97 ? -7.198 -11.209 6.409 1.00 98.56 97 LYS A N 1
ATOM 780 C CA . LYS A 1 97 ? -6.647 -11.171 7.774 1.00 98.56 97 LYS A CA 1
ATOM 781 C C . LYS A 1 97 ? -7.338 -10.105 8.626 1.00 98.56 97 LYS A C 1
ATOM 783 O O . LYS A 1 97 ? -7.846 -10.420 9.700 1.00 98.56 97 LYS A O 1
ATOM 788 N N . LEU A 1 98 ? -7.464 -8.882 8.105 1.00 98.44 98 LEU A N 1
ATOM 789 C CA . LEU A 1 98 ? -8.165 -7.789 8.789 1.00 98.44 98 LEU A CA 1
ATOM 790 C C . LEU A 1 98 ? -9.638 -8.119 9.082 1.00 98.44 98 LEU A C 1
ATOM 792 O O . LEU A 1 98 ? -10.137 -7.817 10.163 1.00 98.44 98 LEU A O 1
ATOM 796 N N . ILE A 1 99 ? -10.349 -8.743 8.137 1.00 98.31 99 ILE A N 1
ATOM 797 C CA . ILE A 1 99 ? -11.759 -9.142 8.309 1.00 98.31 99 ILE A CA 1
ATOM 798 C C . ILE A 1 99 ? -11.905 -10.211 9.398 1.00 98.31 99 ILE A C 1
ATOM 800 O O . ILE A 1 99 ? -12.857 -10.167 10.174 1.00 98.31 99 ILE A O 1
ATOM 804 N N . LYS A 1 100 ? -10.956 -11.147 9.484 1.00 98.06 100 LYS A N 1
ATOM 805 C CA . LYS A 1 100 ? -10.939 -12.209 10.499 1.00 98.06 100 LYS A CA 1
ATOM 806 C C . LYS A 1 100 ? -10.408 -11.758 11.866 1.00 98.06 100 LYS A C 1
ATOM 808 O O . LYS A 1 100 ? -10.410 -12.554 12.798 1.00 98.06 100 LYS A O 1
ATOM 813 N N . GLY A 1 101 ? -9.953 -10.509 12.000 1.00 97.00 101 GLY A N 1
ATOM 814 C CA . GLY A 1 101 ? -9.295 -10.024 13.219 1.00 97.00 101 GLY A CA 1
ATOM 815 C C . GLY A 1 101 ? -7.906 -10.632 13.444 1.00 97.00 101 GLY A C 1
ATOM 816 O O . GL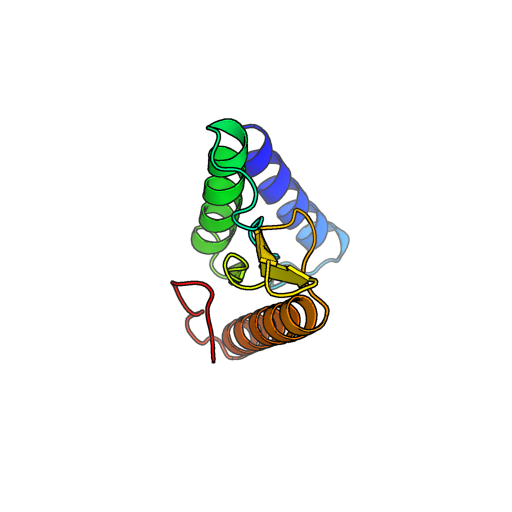Y A 1 101 ? -7.385 -10.602 14.557 1.00 97.00 101 GLY A O 1
ATOM 817 N N . GLU A 1 102 ? -7.307 -11.198 12.398 1.00 97.69 102 GLU A N 1
ATOM 818 C CA . GLU A 1 102 ? -5.949 -11.725 12.419 1.00 97.69 102 GLU A CA 1
ATOM 819 C C . GLU A 1 102 ? -4.937 -10.598 12.205 1.00 97.69 102 GLU A C 1
ATOM 821 O O . GLU A 1 102 ? -5.214 -9.584 11.558 1.00 97.69 102 GLU A O 1
ATOM 826 N N . LYS A 1 103 ? -3.714 -10.798 12.700 1.00 97.06 103 LYS A N 1
ATOM 827 C CA . LYS A 1 103 ? -2.626 -9.848 12.474 1.00 97.06 103 LYS A CA 1
ATOM 828 C C . LYS A 1 103 ? -2.217 -9.859 10.988 1.00 97.06 103 LYS A C 1
ATOM 830 O O . LYS A 1 103 ? -1.848 -10.929 10.488 1.00 97.06 103 LYS A O 1
ATOM 835 N N . PRO A 1 104 ? -2.223 -8.703 10.292 1.00 98.25 104 PRO A N 1
ATOM 836 C CA . PRO A 1 104 ? -1.689 -8.586 8.937 1.00 98.25 104 PRO A CA 1
ATOM 837 C C . PRO A 1 104 ? -0.236 -9.059 8.844 1.00 98.25 104 PRO A C 1
ATOM 839 O O . PRO A 1 104 ? 0.505 -9.038 9.830 1.00 98.25 104 PRO A O 1
ATOM 842 N N . ASP A 1 105 ? 0.189 -9.470 7.649 1.00 98.31 105 ASP A N 1
ATOM 843 C CA . ASP A 1 105 ? 1.600 -9.782 7.421 1.00 98.31 105 ASP A CA 1
ATOM 844 C C . ASP A 1 105 ? 2.446 -8.503 7.580 1.00 98.31 105 ASP A C 1
ATOM 846 O O . ASP A 1 105 ? 2.222 -7.545 6.832 1.00 98.31 105 ASP A O 1
ATOM 850 N N . PRO A 1 106 ? 3.406 -8.460 8.524 1.00 97.19 106 PRO A N 1
ATOM 851 C CA . PRO A 1 106 ? 4.150 -7.240 8.833 1.00 97.19 106 PRO A CA 1
ATOM 852 C C . PRO A 1 106 ? 5.129 -6.830 7.725 1.00 97.19 106 PRO A C 1
ATOM 854 O O . PRO A 1 106 ? 5.576 -5.686 7.707 1.00 97.19 106 PRO A O 1
ATOM 857 N N . LYS A 1 107 ? 5.473 -7.746 6.812 1.00 98.06 107 LYS A N 1
ATOM 858 C CA . LYS A 1 107 ? 6.344 -7.493 5.659 1.00 98.06 107 LYS A CA 1
ATOM 859 C C . LYS A 1 107 ? 5.551 -7.161 4.395 1.00 98.06 107 LYS A C 1
ATOM 861 O O . LYS A 1 107 ? 6.156 -6.969 3.348 1.00 98.06 107 LYS A O 1
ATOM 866 N N . GLY A 1 108 ? 4.219 -7.153 4.460 1.00 98.19 108 GLY A N 1
ATOM 867 C CA . GLY A 1 108 ? 3.371 -6.895 3.299 1.00 98.19 108 GLY A CA 1
ATOM 868 C C . GLY A 1 108 ? 3.407 -7.999 2.236 1.00 98.19 108 GLY A C 1
ATOM 869 O O . GLY A 1 108 ? 2.956 -7.767 1.115 1.00 98.19 108 GLY A O 1
ATOM 870 N N . ARG A 1 109 ? 3.919 -9.195 2.560 1.00 98.38 109 ARG A N 1
ATOM 871 C CA . ARG A 1 109 ? 4.074 -10.318 1.616 1.00 98.38 109 ARG A CA 1
ATOM 872 C C . ARG A 1 109 ? 3.320 -11.580 2.065 1.00 98.38 109 ARG A C 1
ATOM 874 O O . ARG A 1 109 ? 3.942 -12.626 2.200 1.00 98.38 109 ARG A O 1
ATOM 881 N N . PRO A 1 110 ? 1.997 -11.520 2.300 1.00 97.31 110 PRO A N 1
ATOM 882 C CA . PRO A 1 110 ? 1.253 -12.719 2.668 1.00 97.31 110 PRO A CA 1
ATOM 883 C C . PRO A 1 110 ? 1.199 -13.731 1.509 1.00 97.31 110 PRO A C 1
ATOM 885 O O . PRO A 1 110 ? 0.921 -13.363 0.358 1.00 97.31 110 PRO A O 1
ATOM 888 N N . GLU A 1 111 ? 1.392 -15.006 1.841 1.00 90.56 111 GLU A N 1
ATOM 889 C CA . GLU A 1 111 ? 1.354 -16.172 0.940 1.00 90.56 111 GLU A CA 1
ATOM 890 C C .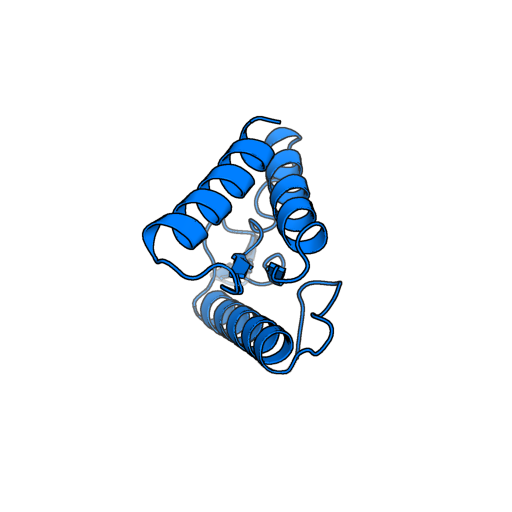 GLU A 1 111 ? 0.068 -17.000 1.067 1.00 90.56 111 GLU A C 1
ATOM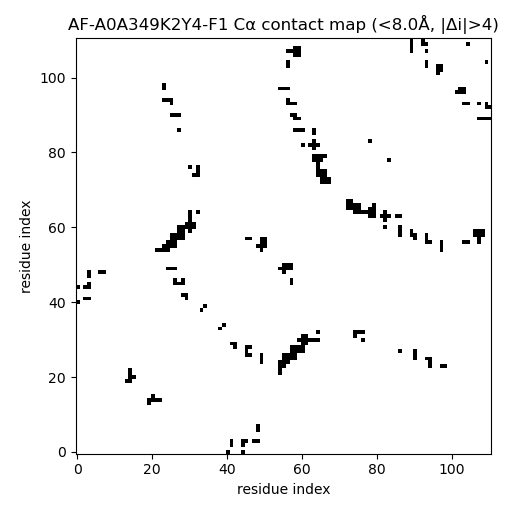 892 O O . GLU A 1 111 ? -0.626 -16.884 2.101 1.00 90.56 111 GLU A O 1
#

pLDDT: mean 97.43, std 3.38, range [65.19, 98.88]

Mean predicted aligned error: 2.51 Å

Solvent-accessible surface area (backbone atoms only — not comparable to full-atom values): 6228 Å² total; per-residue (Å²): 110,74,65,43,57,51,51,52,48,50,53,52,48,51,24,57,77,69,70,33,84,82,63,64,50,68,43,74,37,71,52,63,58,59,84,49,72,71,55,47,53,51,35,51,31,49,50,47,58,15,72,75,33,98,50,38,27,47,21,55,34,68,87,18,17,71,42,74,57,96,92,44,72,48,70,35,92,58,61,36,76,67,22,48,52,53,42,51,51,21,45,50,49,37,50,50,25,56,74,71,72,42,82,52,50,91,77,15,68,55,128

Nearest PDB structures (foldseek):
  6ke3-assembly4_G  TM=5.743E-01  e=9.065E+00  Homo sapiens
  5dcd-assembly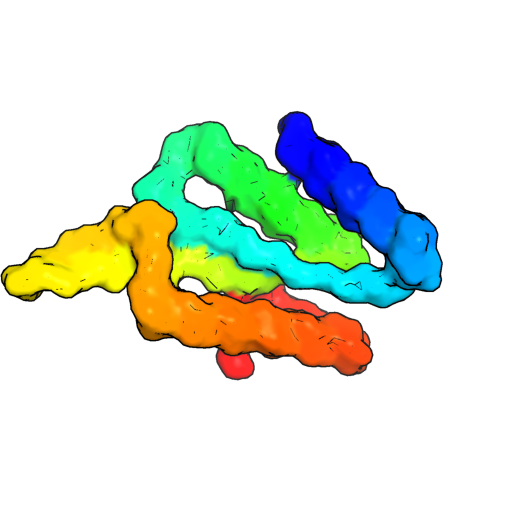1_B  TM=1.923E-01  e=5.750E+00  Neisseria meningitidis MC58

Sequence (111 aa):
AAYEESMKTLIANLRKDLKAPGMNFVIGRLCDHLSHQQWNAVRDAQVKVANDDPRGAWADTDDTNDKERDGRKWNDLHYTKEGYDLFGRRLARQAVKLIKGEKPDPKGRPE

Radius of gyrat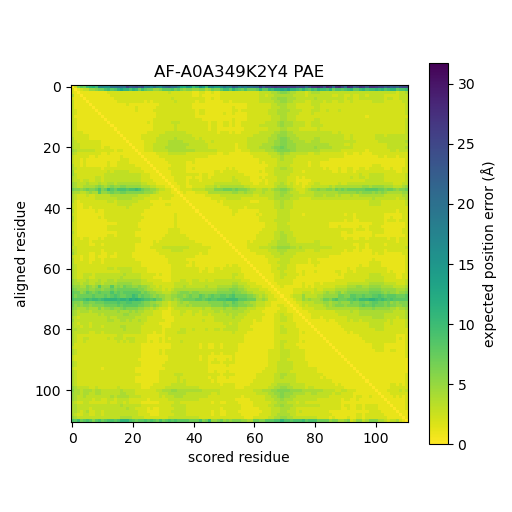ion: 15.19 Å; Cα contacts (8 Å, |Δi|>4): 159; chains: 1; bounding box: 38×32×39 Å